Protein AF-A0A0H5QWD8-F1 (afdb_monomer_lite)

InterPro domains:
  IPR002110 Ankyrin repeat [PF00023] (12-24)
  IPR036770 Ankyrin repeat-containing domain superfamily [G3DSA:1.25.40.20] (1-106)
  IPR036770 Ankyrin repeat-containing domain superfamily [SSF48403] (2-106)

Foldseek 3Di:
DPDDDQCDADPQQDGPLLVCLVVVPDPVVSVVVLVVQLVVLVVVVVPPPDPDDDDDDDDDDDDDDPPDDSSVVSSCPSQCRATNVRDGSLNSCVVSVVPVSNVVSD

pLDDT: mean 74.21, std 21.66, range [34.09, 96.56]

Secondary structure (DSSP, 8-state):
-----TT---TTS--HHHHHHHTT--HHHHHHHHHHHHHHHHHHHHTTS-S----------------SSHHHHHHHHHHH---TTS--HHHHHHHTT-HHHHHH--

Structure (mmCIF, N/CA/C/O backbone):
data_AF-A0A0H5QWD8-F1
#
_entry.id   AF-A0A0H5QWD8-F1
#
loop_
_atom_site.group_PDB
_atom_site.id
_atom_site.type_symbol
_atom_site.label_atom_id
_atom_site.label_alt_id
_atom_site.label_comp_id
_atom_site.label_asym_id
_atom_site.label_entity_id
_atom_site.label_seq_id
_atom_site.pdbx_PDB_ins_code
_atom_site.Cartn_x
_atom_site.Cartn_y
_atom_site.Cartn_z
_atom_site.occupancy
_atom_site.B_iso_or_equiv
_atom_site.auth_seq_id
_atom_site.auth_comp_id
_atom_site.auth_asym_id
_atom_site.auth_atom_id
_atom_site.pdbx_PDB_model_num
ATOM 1 N N . ASP A 1 1 ? 19.864 -0.316 5.664 1.00 50.00 1 ASP A N 1
ATOM 2 C CA . ASP A 1 1 ? 18.675 -0.372 4.801 1.00 50.00 1 ASP A CA 1
ATOM 3 C C . ASP A 1 1 ? 18.755 0.702 3.743 1.00 50.00 1 ASP A C 1
ATOM 5 O O . ASP A 1 1 ? 19.133 1.815 4.077 1.00 50.00 1 ASP A O 1
ATOM 9 N N . LEU A 1 2 ? 18.465 0.352 2.489 1.00 60.75 2 LEU A N 1
ATOM 10 C CA . LEU A 1 2 ? 18.488 1.249 1.322 1.00 60.75 2 LEU A CA 1
ATOM 11 C C . LEU A 1 2 ? 17.110 1.885 1.032 1.00 60.75 2 LEU A C 1
ATOM 13 O O . LEU A 1 2 ? 16.908 2.388 -0.063 1.00 60.75 2 LEU A O 1
ATOM 17 N N . GLY A 1 3 ? 16.176 1.854 1.992 1.00 68.12 3 GLY A N 1
ATOM 18 C CA . GLY A 1 3 ? 14.766 2.192 1.750 1.00 68.12 3 GLY A CA 1
ATOM 19 C C . GLY A 1 3 ? 14.056 1.077 0.974 1.00 68.12 3 GLY A C 1
ATOM 20 O O . GLY A 1 3 ? 14.642 0.442 0.099 1.00 68.12 3 GLY A O 1
ATOM 21 N N . ALA A 1 4 ? 12.820 0.755 1.348 1.00 76.69 4 ALA A N 1
ATOM 22 C CA . ALA A 1 4 ? 12.015 -0.217 0.611 1.00 76.69 4 ALA A CA 1
ATOM 23 C C . ALA A 1 4 ? 11.090 0.549 -0.331 1.00 76.69 4 ALA A C 1
ATOM 25 O O . ALA A 1 4 ? 10.312 1.367 0.144 1.00 76.69 4 ALA A O 1
ATOM 26 N N . ASP A 1 5 ? 11.146 0.259 -1.631 1.00 81.94 5 ASP A N 1
ATOM 27 C CA . ASP A 1 5 ? 10.302 0.928 -2.623 1.00 81.94 5 ASP A CA 1
ATOM 28 C C . ASP A 1 5 ? 8.809 0.593 -2.385 1.00 81.94 5 ASP A C 1
ATOM 30 O O . ASP A 1 5 ? 8.402 -0.571 -2.522 1.00 81.94 5 ASP A O 1
ATOM 34 N N . PRO A 1 6 ? 7.971 1.587 -2.027 1.00 81.06 6 PRO A N 1
ATOM 35 C CA . PRO A 1 6 ? 6.562 1.376 -1.706 1.00 81.06 6 PRO A CA 1
ATOM 36 C C . PRO A 1 6 ? 5.676 1.142 -2.943 1.00 81.06 6 PRO A C 1
ATOM 38 O O . PRO A 1 6 ? 4.491 0.827 -2.783 1.00 81.06 6 PRO A O 1
ATOM 41 N N . THR A 1 7 ? 6.212 1.302 -4.160 1.00 85.81 7 THR A N 1
ATOM 42 C CA . THR A 1 7 ? 5.485 1.124 -5.432 1.00 85.81 7 THR A CA 1
ATOM 43 C C . THR A 1 7 ? 5.508 -0.313 -5.949 1.00 85.81 7 THR A C 1
ATOM 45 O O . THR A 1 7 ? 4.675 -0.672 -6.787 1.00 85.81 7 THR A O 1
ATOM 48 N N . ILE A 1 8 ? 6.425 -1.149 -5.446 1.00 87.62 8 ILE A N 1
ATOM 49 C CA . ILE A 1 8 ? 6.544 -2.556 -5.847 1.00 87.62 8 ILE A CA 1
ATOM 50 C C . ILE A 1 8 ? 5.203 -3.255 -5.621 1.00 87.62 8 ILE A C 1
ATOM 52 O O . ILE A 1 8 ? 4.553 -3.052 -4.601 1.00 87.62 8 ILE A O 1
ATOM 56 N N . SER A 1 9 ? 4.784 -4.096 -6.563 1.00 91.56 9 SER A N 1
ATOM 57 C CA . SER A 1 9 ? 3.551 -4.874 -6.448 1.00 91.56 9 SER A CA 1
ATOM 58 C C . SER A 1 9 ? 3.811 -6.376 -6.510 1.00 91.56 9 SER A C 1
ATOM 60 O O . SER A 1 9 ? 4.809 -6.829 -7.074 1.00 91.56 9 SER A O 1
ATOM 62 N N . ASP A 1 10 ? 2.921 -7.146 -5.885 1.00 93.75 10 ASP A N 1
ATOM 63 C CA . ASP A 1 10 ? 2.907 -8.605 -5.977 1.00 93.75 10 ASP A CA 1
ATOM 64 C C . ASP A 1 10 ? 2.321 -9.099 -7.318 1.00 93.75 10 ASP A C 1
ATOM 66 O O . ASP A 1 10 ? 1.990 -8.323 -8.217 1.00 93.75 10 ASP A O 1
ATOM 70 N N . ILE A 1 11 ? 2.165 -10.419 -7.455 1.00 96.56 11 ILE A N 1
ATOM 71 C CA . ILE A 1 11 ? 1.594 -11.054 -8.657 1.00 96.56 11 ILE A CA 1
ATOM 72 C C . ILE A 1 11 ? 0.143 -10.633 -8.954 1.00 96.56 11 ILE A C 1
ATOM 74 O O . ILE A 1 11 ? -0.313 -10.760 -10.091 1.00 96.56 11 ILE A O 1
ATOM 78 N N . ASP A 1 12 ? -0.574 -10.126 -7.951 1.00 94.88 12 ASP A N 1
ATOM 79 C CA . ASP A 1 12 ? -1.951 -9.647 -8.042 1.00 94.88 12 ASP A CA 1
ATOM 80 C C . ASP A 1 12 ? -2.017 -8.121 -8.251 1.00 94.88 12 ASP A C 1
ATOM 82 O O . ASP A 1 12 ? -3.110 -7.546 -8.316 1.00 94.88 12 ASP A O 1
ATOM 86 N N . GLY A 1 13 ? -0.867 -7.453 -8.386 1.00 93.62 13 GLY A N 1
ATOM 87 C CA . GLY A 1 13 ? -0.767 -6.002 -8.506 1.00 93.62 13 GLY A CA 1
ATOM 88 C C . GLY A 1 13 ? -0.980 -5.270 -7.175 1.00 93.62 13 GLY A C 1
ATOM 89 O O . GLY A 1 13 ? -1.161 -4.053 -7.166 1.00 93.62 13 GLY A O 1
ATOM 90 N N . ASN A 1 14 ? -0.999 -5.975 -6.041 1.00 94.56 14 ASN A N 1
ATOM 91 C CA . ASN A 1 14 ? -1.121 -5.346 -4.731 1.00 94.56 14 ASN A CA 1
ATOM 92 C C . ASN A 1 14 ? 0.227 -4.752 -4.323 1.00 94.56 14 ASN A C 1
ATOM 94 O O . ASN A 1 14 ? 1.228 -5.456 -4.212 1.00 94.56 14 ASN A O 1
ATOM 98 N N . THR A 1 15 ? 0.237 -3.453 -4.048 1.00 93.94 15 THR A N 1
ATOM 99 C CA . THR A 1 15 ? 1.370 -2.791 -3.384 1.00 93.94 15 THR A CA 1
ATOM 100 C C . THR A 1 15 ? 1.440 -3.182 -1.900 1.00 93.94 15 THR A C 1
ATOM 102 O O . THR A 1 15 ? 0.439 -3.654 -1.345 1.00 93.94 15 THR A O 1
ATOM 105 N N . PRO A 1 16 ? 2.559 -2.922 -1.195 1.00 93.62 16 PRO A N 1
ATOM 106 C CA . PRO A 1 16 ? 2.645 -3.084 0.253 1.00 93.62 16 PRO A CA 1
ATOM 107 C C . PRO A 1 16 ? 1.478 -2.445 1.011 1.00 93.62 16 PRO A C 1
ATOM 109 O O . PRO A 1 16 ? 0.995 -3.010 1.991 1.00 93.62 16 PRO A O 1
ATOM 112 N N . LEU A 1 17 ? 0.984 -1.293 0.543 1.00 93.44 17 LEU A N 1
ATOM 113 C CA . LEU A 1 17 ? -0.143 -0.602 1.167 1.00 93.44 17 LEU A CA 1
ATOM 114 C C . LEU A 1 17 ? -1.465 -1.368 1.004 1.00 93.44 17 LEU A C 1
ATOM 116 O O . LEU A 1 17 ? -2.239 -1.447 1.958 1.00 93.44 17 LEU A O 1
ATOM 120 N N . HIS A 1 18 ? -1.705 -1.977 -0.162 1.00 95.19 18 HIS A N 1
ATOM 121 C CA . HIS A 1 18 ? -2.866 -2.846 -0.379 1.00 95.19 18 HIS A CA 1
ATOM 122 C C . HIS A 1 18 ? -2.842 -4.038 0.588 1.00 95.19 18 HIS A C 1
ATOM 124 O O . HIS A 1 18 ? -3.814 -4.305 1.298 1.00 95.19 18 HIS A O 1
ATOM 130 N N . LEU A 1 19 ? -1.693 -4.716 0.667 1.00 95.25 19 LEU A N 1
ATOM 131 C CA . LEU A 1 19 ? -1.505 -5.872 1.543 1.00 95.25 19 LEU A CA 1
ATOM 132 C C . LEU A 1 19 ? -1.674 -5.492 3.019 1.00 95.25 19 LEU A C 1
ATOM 134 O O . LEU A 1 19 ? -2.381 -6.177 3.749 1.00 95.25 19 LEU A O 1
ATOM 138 N N . ALA A 1 20 ? -1.117 -4.362 3.459 1.00 94.94 20 ALA A N 1
ATOM 139 C CA . ALA A 1 20 ? -1.253 -3.905 4.841 1.00 94.94 20 ALA A CA 1
ATOM 140 C C . ALA A 1 20 ? -2.719 -3.668 5.256 1.00 94.94 20 ALA A C 1
ATOM 142 O O . ALA A 1 20 ? -3.113 -3.957 6.392 1.00 94.94 20 ALA A O 1
ATOM 143 N N . ILE A 1 21 ? -3.537 -3.156 4.332 1.00 95.19 21 ILE A N 1
ATOM 144 C CA . ILE A 1 21 ? -4.972 -2.940 4.544 1.00 95.19 21 ILE A CA 1
ATOM 145 C C . ILE A 1 21 ? -5.719 -4.277 4.570 1.00 95.19 21 ILE A C 1
ATOM 147 O O . ILE A 1 21 ? -6.502 -4.503 5.499 1.00 95.19 21 ILE A O 1
ATOM 151 N N . GLN A 1 22 ? -5.459 -5.147 3.587 1.00 94.69 22 GLN A N 1
ATOM 152 C CA . GLN A 1 22 ? -6.091 -6.462 3.445 1.00 94.69 22 GLN A CA 1
ATOM 153 C C . GLN A 1 22 ? -5.816 -7.368 4.652 1.00 94.69 22 GLN A C 1
ATOM 155 O O . GLN A 1 22 ? -6.746 -7.951 5.210 1.00 94.69 22 GLN A O 1
ATOM 160 N N . GLU A 1 23 ? -4.559 -7.427 5.093 1.00 95.38 23 GLU A N 1
ATOM 161 C CA . GLU A 1 23 ? -4.103 -8.243 6.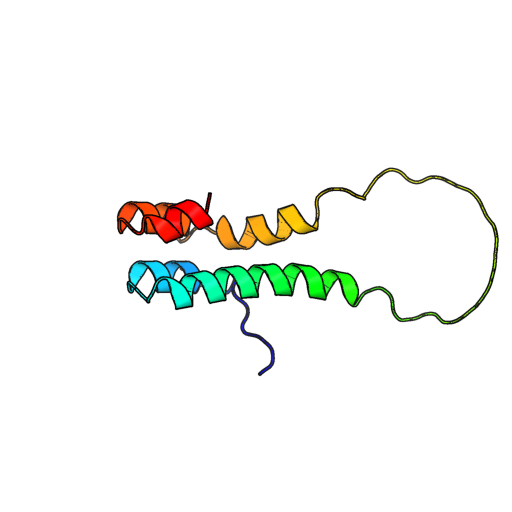225 1.00 95.38 23 GLU A CA 1
ATOM 162 C C . GLU A 1 23 ? -4.439 -7.620 7.590 1.00 95.38 23 GLU A C 1
ATOM 164 O O . GLU A 1 23 ? -4.042 -8.130 8.635 1.00 95.38 23 GLU A O 1
ATOM 169 N N . GLN A 1 24 ? -5.186 -6.510 7.603 1.00 94.44 24 GLN A N 1
ATOM 170 C CA . GLN A 1 24 ? -5.656 -5.841 8.819 1.00 94.44 24 GLN A CA 1
ATOM 171 C C . GLN A 1 24 ? -4.526 -5.466 9.791 1.00 94.44 24 GLN A C 1
ATOM 173 O O . GLN A 1 24 ? -4.697 -5.507 11.012 1.00 94.44 24 GLN A O 1
ATOM 178 N N . LEU A 1 25 ? -3.373 -5.042 9.258 1.00 96.19 25 LEU A N 1
ATOM 179 C CA . LEU A 1 25 ? -2.288 -4.517 10.087 1.00 96.19 25 LEU A CA 1
ATOM 180 C C . LEU A 1 25 ? -2.763 -3.299 10.882 1.00 96.19 25 LEU A C 1
ATOM 182 O O . LEU A 1 25 ? -3.670 -2.591 10.449 1.00 96.19 25 LEU A O 1
ATOM 186 N N . SER A 1 26 ? -2.140 -3.025 12.031 1.00 96.38 26 SER A N 1
ATOM 187 C CA . SER A 1 26 ? -2.555 -1.910 12.895 1.00 96.38 26 SER A CA 1
ATOM 188 C C . SER A 1 26 ? -2.573 -0.574 12.147 1.00 96.38 26 SER A C 1
ATOM 190 O O . SER A 1 26 ? -1.684 -0.313 11.334 1.00 96.38 26 SER A O 1
ATOM 192 N N . ASP A 1 27 ? -3.533 0.297 12.470 1.00 93.38 27 ASP A N 1
ATOM 193 C CA . ASP A 1 27 ? -3.643 1.617 11.838 1.00 93.38 27 ASP A CA 1
ATOM 194 C C . ASP A 1 27 ? -2.331 2.402 11.931 1.00 93.38 27 ASP A C 1
ATOM 196 O O . ASP A 1 27 ? -1.919 3.024 10.961 1.00 93.38 27 ASP A O 1
ATOM 200 N N . LYS A 1 28 ? -1.618 2.294 13.060 1.00 94.62 28 LYS A N 1
ATOM 201 C CA . LYS A 1 28 ? -0.313 2.934 13.251 1.00 94.62 28 LYS A CA 1
ATOM 202 C C . LYS A 1 28 ? 0.697 2.538 12.168 1.00 94.62 28 LYS A C 1
ATOM 204 O O . LYS A 1 28 ? 1.308 3.419 11.580 1.00 94.62 28 LYS A O 1
ATOM 209 N N . ILE A 1 29 ? 0.840 1.241 11.887 1.00 93.00 29 ILE A N 1
ATOM 210 C CA . ILE A 1 29 ? 1.778 0.742 10.866 1.00 93.00 29 ILE A CA 1
ATOM 211 C C . ILE A 1 29 ? 1.413 1.306 9.492 1.00 93.00 29 ILE A C 1
ATOM 213 O O . ILE A 1 29 ? 2.278 1.810 8.785 1.00 93.00 29 ILE A O 1
ATOM 217 N N . ILE A 1 30 ? 0.128 1.272 9.136 1.00 92.50 30 ILE A N 1
ATOM 218 C CA . ILE A 1 30 ? -0.337 1.767 7.835 1.00 92.50 30 ILE A CA 1
ATOM 219 C C . ILE A 1 30 ? -0.096 3.274 7.706 1.00 92.50 30 ILE A C 1
ATOM 221 O O . ILE A 1 30 ? 0.365 3.747 6.672 1.00 92.50 30 ILE A O 1
ATOM 225 N N . ILE A 1 31 ? -0.358 4.033 8.769 1.00 90.62 31 ILE A N 1
ATOM 226 C CA . ILE A 1 31 ? -0.117 5.477 8.807 1.00 90.62 31 ILE A CA 1
ATOM 227 C C . ILE A 1 31 ? 1.374 5.788 8.667 1.00 90.62 31 ILE A C 1
ATOM 229 O O . ILE A 1 31 ? 1.733 6.707 7.931 1.00 90.62 31 ILE A O 1
ATOM 233 N N . ASP A 1 32 ? 2.236 5.039 9.352 1.00 89.94 32 ASP A N 1
ATOM 234 C CA . ASP A 1 32 ? 3.684 5.223 9.275 1.00 89.94 32 ASP A CA 1
ATOM 235 C C . ASP A 1 32 ? 4.204 4.902 7.861 1.00 89.94 32 ASP A C 1
ATOM 237 O O . ASP A 1 32 ? 5.011 5.663 7.332 1.00 89.94 32 ASP A O 1
ATOM 241 N N . MET A 1 33 ? 3.663 3.873 7.193 1.00 89.06 33 MET A N 1
ATOM 242 C CA . MET A 1 33 ? 3.963 3.573 5.783 1.00 89.06 33 MET A CA 1
ATOM 243 C C . MET A 1 33 ? 3.548 4.710 4.839 1.00 89.06 33 MET A C 1
ATOM 245 O O . MET A 1 33 ? 4.337 5.123 3.994 1.00 89.06 33 MET A O 1
ATOM 249 N N . ILE A 1 34 ? 2.332 5.250 4.994 1.00 86.69 34 ILE A N 1
ATOM 250 C CA . ILE A 1 34 ? 1.841 6.374 4.173 1.00 86.69 34 ILE A CA 1
ATOM 251 C C . ILE A 1 34 ? 2.727 7.612 4.371 1.00 86.69 34 ILE A C 1
ATOM 253 O O . ILE A 1 34 ? 3.039 8.320 3.414 1.00 86.69 34 ILE A O 1
ATOM 257 N N . LYS A 1 35 ? 3.154 7.880 5.611 1.00 84.88 35 LYS A N 1
ATOM 258 C CA . LYS A 1 35 ? 4.056 8.997 5.917 1.00 84.88 35 LYS A CA 1
ATOM 259 C C . LYS A 1 35 ? 5.440 8.800 5.310 1.00 84.88 35 LYS A C 1
ATOM 261 O O . LYS A 1 35 ? 5.955 9.754 4.740 1.00 84.88 35 LYS A O 1
ATOM 266 N N . ALA A 1 36 ? 6.004 7.598 5.413 1.00 82.25 36 ALA A N 1
ATOM 267 C CA . ALA A 1 36 ? 7.312 7.277 4.848 1.00 82.25 36 ALA A CA 1
ATOM 268 C C . ALA A 1 36 ? 7.321 7.441 3.319 1.00 82.25 36 ALA A C 1
ATOM 270 O O . ALA A 1 36 ? 8.167 8.150 2.780 1.00 82.25 36 ALA A O 1
ATOM 271 N N . ALA A 1 37 ? 6.301 6.910 2.639 1.00 79.06 37 ALA A N 1
ATOM 272 C CA . ALA A 1 37 ? 6.132 7.076 1.195 1.00 79.06 37 ALA A CA 1
ATOM 273 C C . ALA A 1 37 ? 5.986 8.555 0.784 1.00 79.06 37 ALA A C 1
ATOM 275 O O . ALA A 1 37 ? 6.447 8.972 -0.275 1.00 79.06 37 ALA A O 1
ATOM 276 N N . LYS A 1 38 ? 5.364 9.378 1.639 1.00 73.75 38 LYS A N 1
ATOM 277 C CA . LYS A 1 38 ? 5.245 10.823 1.411 1.00 73.75 38 LYS A CA 1
ATOM 278 C C . LYS A 1 38 ? 6.570 11.568 1.586 1.00 73.75 38 LYS A C 1
ATOM 280 O O . LYS A 1 38 ? 6.774 12.569 0.908 1.00 73.75 38 LYS A O 1
ATOM 285 N N . THR A 1 39 ? 7.433 11.135 2.504 1.00 66.62 39 THR A N 1
ATOM 286 C CA . THR A 1 39 ? 8.729 11.783 2.758 1.00 66.62 39 THR A CA 1
ATOM 287 C C . THR A 1 39 ? 9.771 11.450 1.694 1.00 66.62 39 THR A C 1
ATOM 289 O O . THR A 1 39 ? 10.501 12.350 1.294 1.00 66.62 39 THR A O 1
ATOM 292 N N . GLU A 1 40 ? 9.791 10.221 1.168 1.00 60.94 40 GLU A N 1
ATOM 293 C CA . GLU A 1 40 ? 10.726 9.827 0.095 1.00 60.94 40 GLU A CA 1
ATOM 294 C C . GLU A 1 40 ? 10.512 10.662 -1.181 1.00 60.94 40 GLU A C 1
ATOM 296 O O . GLU A 1 40 ? 11.471 11.146 -1.775 1.00 60.94 40 GLU A O 1
ATOM 301 N N . ALA A 1 41 ? 9.257 10.987 -1.513 1.00 56.38 41 ALA A N 1
ATOM 302 C CA . ALA A 1 41 ? 8.929 11.883 -2.627 1.00 56.38 41 ALA A CA 1
ATOM 303 C C . ALA A 1 41 ? 9.457 13.330 -2.466 1.00 56.38 41 ALA A C 1
ATOM 305 O O . ALA A 1 41 ? 9.489 14.086 -3.438 1.00 56.38 41 ALA A O 1
ATOM 306 N N . VAL A 1 42 ? 9.832 13.748 -1.250 1.00 54.62 42 VAL A N 1
ATOM 307 C CA . VAL A 1 42 ? 10.393 15.083 -0.971 1.00 54.62 42 VAL A CA 1
ATOM 308 C C . VAL A 1 42 ? 11.923 15.063 -1.036 1.00 54.62 42 VAL A C 1
ATOM 310 O O . VAL A 1 42 ? 12.519 16.026 -1.524 1.00 54.62 42 VAL A O 1
ATOM 313 N N . ASP A 1 43 ? 12.558 13.975 -0.596 1.00 51.38 43 ASP A N 1
ATOM 314 C CA . ASP A 1 43 ? 14.021 13.857 -0.556 1.00 51.38 43 ASP A CA 1
ATOM 315 C C . ASP A 1 43 ? 14.640 13.645 -1.952 1.00 51.38 43 ASP A C 1
ATOM 317 O O . ASP A 1 43 ? 15.688 14.232 -2.245 1.00 51.38 43 ASP A O 1
ATOM 321 N N . ASP A 1 44 ? 13.957 12.932 -2.858 1.00 49.31 44 ASP A N 1
ATOM 322 C CA . ASP A 1 44 ? 14.411 12.733 -4.249 1.00 49.31 44 ASP A CA 1
ATOM 323 C C . ASP A 1 44 ? 14.491 14.043 -5.061 1.00 49.31 44 ASP A C 1
ATOM 325 O O . ASP A 1 44 ? 15.281 14.164 -6.001 1.00 49.31 44 ASP A O 1
ATOM 329 N N . LEU A 1 45 ? 13.723 15.072 -4.682 1.00 50.34 45 LEU A N 1
ATOM 330 C CA . LEU A 1 45 ? 13.768 16.391 -5.326 1.00 50.34 45 LEU A CA 1
ATOM 331 C C . LEU A 1 45 ? 14.874 17.298 -4.761 1.00 50.34 45 LEU A C 1
ATOM 333 O O . LEU A 1 45 ? 15.285 18.241 -5.435 1.00 50.34 45 LEU A O 1
ATOM 337 N N . CYS A 1 46 ? 15.388 17.016 -3.559 1.00 46.00 46 CYS A N 1
ATOM 338 C CA . CYS A 1 46 ? 16.422 17.830 -2.911 1.00 46.00 46 CYS A CA 1
ATOM 339 C C . CYS A 1 46 ? 17.851 17.434 -3.338 1.00 46.00 46 CYS A C 1
ATOM 341 O O . CYS A 1 46 ? 18.777 18.238 -3.244 1.00 46.00 46 CYS A O 1
ATOM 343 N N . HIS A 1 47 ? 18.058 16.217 -3.859 1.00 44.81 47 HIS A N 1
ATOM 344 C CA . HIS A 1 47 ? 19.401 15.734 -4.215 1.00 44.81 47 HIS A CA 1
ATOM 345 C C . HIS A 1 47 ? 19.896 16.140 -5.618 1.00 44.81 47 HIS A C 1
ATOM 347 O O . HIS A 1 47 ? 21.038 15.844 -5.970 1.00 44.81 47 HIS A O 1
ATOM 353 N N . ASN A 1 48 ? 19.086 16.848 -6.415 1.00 45.56 48 ASN A N 1
ATOM 354 C CA . ASN A 1 4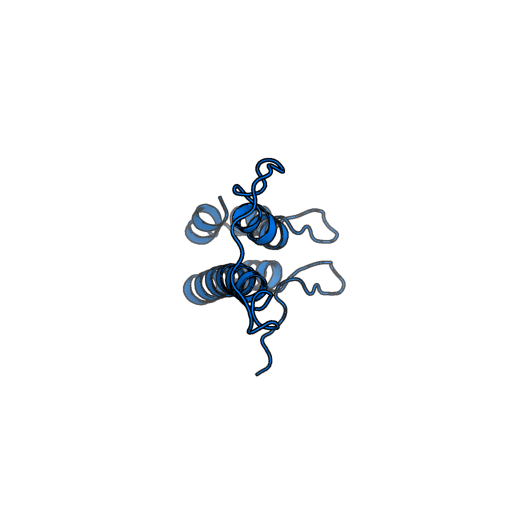8 ? 19.475 17.292 -7.761 1.00 45.56 48 ASN A CA 1
ATOM 355 C C . ASN A 1 48 ? 20.156 18.679 -7.819 1.00 45.56 48 ASN A C 1
ATOM 357 O O . ASN A 1 48 ? 20.571 19.095 -8.899 1.00 45.56 48 ASN A O 1
ATOM 361 N N . GLU A 1 49 ? 20.359 19.376 -6.694 1.00 44.44 49 GLU A N 1
ATOM 362 C CA . GLU A 1 49 ? 21.075 20.668 -6.649 1.00 44.44 49 GLU A CA 1
ATOM 363 C C . GLU A 1 49 ? 22.426 20.608 -5.909 1.00 44.44 49 GLU A C 1
ATOM 365 O O . GLU A 1 49 ? 22.738 21.455 -5.072 1.00 44.44 49 GLU A O 1
ATOM 370 N N . MET A 1 50 ? 23.296 19.638 -6.211 1.00 43.94 50 MET A N 1
ATOM 371 C CA . MET A 1 50 ? 24.688 19.751 -5.751 1.00 43.94 50 MET A CA 1
ATOM 372 C C . MET A 1 50 ? 25.715 19.141 -6.703 1.00 43.94 50 MET A C 1
ATOM 374 O O . MET A 1 50 ? 26.409 18.190 -6.365 1.00 43.94 50 MET A O 1
ATOM 378 N N . ASN A 1 51 ? 25.886 19.748 -7.882 1.00 42.25 51 ASN A N 1
ATOM 379 C CA . ASN A 1 51 ? 27.193 19.734 -8.546 1.00 42.25 51 ASN A CA 1
ATOM 380 C C . ASN A 1 51 ? 27.414 20.949 -9.464 1.00 42.25 51 ASN A C 1
ATOM 382 O O . ASN A 1 51 ? 27.423 20.811 -10.684 1.00 42.25 51 ASN A O 1
ATOM 386 N N . ASN A 1 52 ? 27.619 22.139 -8.889 1.00 40.22 52 ASN A N 1
ATOM 387 C CA . ASN A 1 52 ? 28.546 23.117 -9.476 1.00 40.22 52 ASN A CA 1
ATOM 388 C C . ASN A 1 52 ? 28.859 24.271 -8.506 1.00 40.22 52 ASN A C 1
ATOM 390 O O . ASN A 1 52 ? 28.011 25.135 -8.284 1.00 40.22 52 ASN A O 1
ATOM 394 N N . PRO A 1 53 ? 30.080 24.343 -7.948 1.00 51.72 53 PRO A N 1
ATOM 395 C CA . PRO A 1 53 ? 30.524 25.485 -7.173 1.00 51.72 53 PRO A CA 1
ATOM 396 C C . PRO A 1 53 ? 31.315 26.436 -8.079 1.00 51.72 53 PRO A C 1
ATOM 398 O O . PRO A 1 53 ? 32.525 2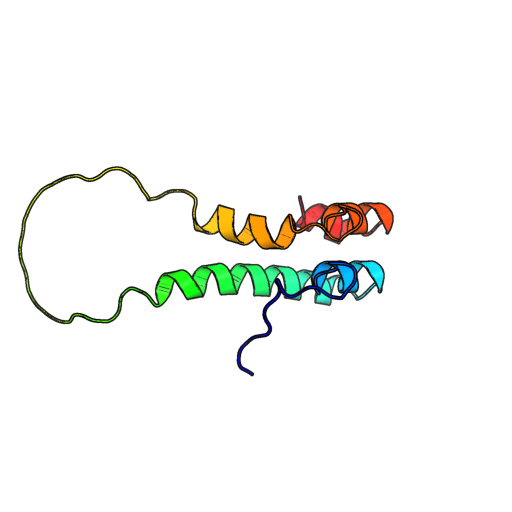6.291 -8.194 1.00 51.72 53 PRO A O 1
ATOM 401 N N . SER A 1 54 ? 30.671 27.423 -8.706 1.00 45.81 54 SER A N 1
ATOM 402 C CA . SER A 1 54 ? 31.347 28.683 -9.072 1.00 45.81 54 SER A CA 1
ATOM 403 C C . SER A 1 54 ? 30.420 29.682 -9.757 1.00 45.81 54 SER A C 1
ATOM 405 O O . SER A 1 54 ? 29.838 29.376 -10.792 1.00 45.81 54 SER A O 1
ATOM 407 N N . GLY A 1 55 ? 30.472 30.927 -9.281 1.00 35.00 55 GLY A N 1
ATOM 408 C CA . GLY A 1 55 ? 30.549 32.078 -10.180 1.00 35.00 55 GLY A CA 1
ATOM 409 C C . GLY A 1 55 ? 29.270 32.887 -10.340 1.00 35.00 55 GLY A C 1
ATOM 410 O O . GLY A 1 55 ? 28.307 32.454 -10.958 1.00 35.00 55 GLY A O 1
ATOM 411 N N . CYS A 1 56 ? 29.325 34.124 -9.844 1.00 41.31 56 CYS A N 1
ATOM 412 C CA . CYS A 1 56 ? 28.449 35.228 -10.215 1.00 41.31 56 CYS A CA 1
ATOM 413 C C . CYS A 1 56 ? 28.102 35.235 -11.712 1.00 41.31 56 CYS A C 1
ATOM 415 O O . CYS A 1 56 ? 29.010 35.156 -12.538 1.00 41.31 56 CYS A O 1
ATOM 417 N N . SER A 1 57 ? 26.846 35.529 -12.054 1.00 36.81 57 SER A N 1
ATOM 418 C CA . SER A 1 57 ? 26.517 36.611 -12.993 1.00 36.81 57 SER A CA 1
ATOM 419 C C . SER A 1 57 ? 25.020 36.900 -13.017 1.00 36.81 57 SER A C 1
ATOM 421 O O . SER A 1 57 ? 24.182 36.018 -13.162 1.00 36.81 57 SER A O 1
ATOM 423 N N . SER A 1 58 ? 24.729 38.189 -12.885 1.00 51.91 58 SER A N 1
ATOM 424 C CA . SER A 1 58 ? 23.463 38.832 -13.216 1.00 51.91 58 SER A CA 1
ATOM 425 C C . SER A 1 58 ? 23.088 38.543 -14.676 1.00 51.91 58 SER A C 1
ATOM 427 O O . SER A 1 58 ? 23.946 38.658 -15.551 1.00 51.91 58 SER A O 1
ATOM 429 N N . GLY A 1 59 ? 21.830 38.193 -14.952 1.00 34.09 59 GLY A N 1
ATOM 430 C CA . GLY A 1 59 ? 21.370 37.934 -16.317 1.00 34.09 59 GLY A CA 1
ATOM 431 C C . GLY A 1 59 ? 19.928 37.439 -16.390 1.00 34.09 59 GLY A C 1
ATOM 432 O O . GLY A 1 59 ? 19.641 36.272 -16.173 1.00 34.09 59 GLY A O 1
ATOM 433 N N . THR A 1 60 ? 19.030 38.363 -16.699 1.00 44.78 60 THR A N 1
ATOM 434 C CA . THR A 1 60 ? 17.633 38.194 -17.117 1.00 44.78 60 THR A CA 1
ATOM 435 C C . THR A 1 60 ? 17.417 36.988 -18.047 1.00 44.78 60 THR A C 1
ATOM 437 O O . THR A 1 60 ? 18.167 36.849 -19.006 1.00 44.78 60 THR A O 1
ATOM 440 N N . MET A 1 61 ? 16.342 36.205 -17.862 1.00 40.03 61 MET A N 1
ATOM 441 C CA . MET A 1 61 ? 15.203 36.097 -18.803 1.00 40.03 61 MET A CA 1
ATOM 442 C C . MET A 1 61 ? 14.321 34.868 -18.506 1.00 40.03 61 MET A C 1
ATOM 444 O O . MET A 1 61 ? 14.790 33.759 -18.287 1.00 40.03 61 MET A O 1
ATOM 448 N N . ALA A 1 62 ? 13.016 35.129 -18.485 1.00 48.38 62 ALA A N 1
ATOM 449 C CA . ALA A 1 62 ? 11.906 34.244 -18.170 1.00 48.38 62 ALA A CA 1
ATOM 450 C C . ALA A 1 62 ? 11.872 32.901 -18.921 1.00 48.38 62 ALA A C 1
ATOM 452 O O . ALA A 1 62 ? 11.851 32.885 -20.147 1.00 48.38 62 ALA A O 1
ATOM 453 N N . HIS A 1 63 ? 11.634 31.820 -18.171 1.00 41.81 63 HIS A N 1
ATOM 454 C CA . HIS A 1 63 ? 10.792 30.706 -18.609 1.00 41.81 63 HIS A CA 1
ATOM 455 C C . HIS A 1 63 ? 9.877 30.263 -17.458 1.00 41.81 63 HIS A C 1
ATOM 457 O O . HIS A 1 63 ? 10.265 29.536 -16.555 1.00 41.81 63 HIS A O 1
ATOM 463 N N . ASN A 1 64 ? 8.659 30.803 -17.493 1.00 42.91 64 ASN A N 1
ATOM 464 C CA . ASN A 1 64 ? 7.388 30.206 -17.089 1.00 42.91 64 ASN A CA 1
ATOM 465 C C . ASN A 1 64 ? 7.421 29.019 -16.102 1.00 42.91 64 ASN A C 1
ATOM 467 O O . ASN A 1 64 ? 7.442 27.863 -16.506 1.00 42.91 64 ASN A O 1
ATOM 471 N N . GLY A 1 65 ? 7.218 29.331 -14.821 1.00 43.25 65 GLY A N 1
ATOM 472 C CA . GLY A 1 65 ? 6.045 28.829 -14.095 1.00 43.25 65 GLY A CA 1
ATOM 473 C C . GLY A 1 65 ? 5.955 27.332 -13.799 1.00 43.25 65 GLY A C 1
ATOM 474 O O . GLY A 1 65 ? 4.846 26.804 -13.821 1.00 43.25 65 GLY A O 1
ATOM 475 N N . LEU A 1 66 ? 7.059 26.662 -13.475 1.00 47.72 66 LEU A N 1
ATOM 476 C CA . LEU A 1 66 ? 7.034 25.276 -12.994 1.00 47.72 66 LEU A CA 1
ATOM 477 C C . LEU A 1 66 ? 7.243 25.220 -11.474 1.00 47.72 66 LEU A C 1
ATOM 479 O O . LEU A 1 66 ? 8.156 24.573 -10.990 1.00 47.72 66 LEU A O 1
ATOM 483 N N . ASP A 1 67 ? 6.420 25.955 -10.722 1.00 48.44 67 ASP A N 1
ATOM 484 C CA . ASP A 1 67 ? 6.579 26.081 -9.261 1.00 48.44 67 ASP A CA 1
ATOM 485 C C . ASP A 1 67 ? 5.305 25.720 -8.484 1.00 48.44 67 ASP A C 1
ATOM 487 O O . ASP A 1 67 ? 4.986 26.243 -7.416 1.00 48.44 67 ASP A O 1
ATOM 491 N N . ARG A 1 68 ? 4.492 24.823 -9.048 1.00 45.62 68 ARG A N 1
ATOM 492 C CA . ARG A 1 68 ? 3.305 24.328 -8.354 1.00 45.62 68 ARG A CA 1
ATOM 493 C C . ARG A 1 68 ? 2.962 22.926 -8.837 1.00 45.62 68 ARG A C 1
ATOM 495 O O . ARG A 1 68 ? 2.484 22.777 -9.951 1.00 45.62 68 ARG A O 1
ATOM 502 N N . SER A 1 69 ? 3.137 21.941 -7.953 1.00 45.38 69 SER A N 1
ATOM 503 C CA . SER A 1 69 ? 2.436 20.641 -7.940 1.00 45.38 69 SER A CA 1
ATOM 504 C C . SER A 1 69 ? 3.227 19.350 -8.204 1.00 45.38 69 SER A C 1
ATOM 506 O O . SER A 1 69 ? 2.604 18.298 -8.153 1.00 45.38 69 SER A O 1
ATOM 508 N N . VAL A 1 70 ? 4.555 19.337 -8.353 1.00 46.22 70 VAL A N 1
ATOM 509 C CA . VAL A 1 70 ? 5.262 18.037 -8.507 1.00 46.22 70 VAL A CA 1
ATOM 510 C C . VAL A 1 70 ? 5.184 17.190 -7.219 1.00 46.22 70 VAL A C 1
ATOM 512 O O . VAL A 1 70 ? 4.935 15.989 -7.264 1.00 46.22 70 VAL A O 1
ATOM 515 N N . ILE A 1 71 ? 5.260 17.835 -6.046 1.00 45.31 71 ILE A N 1
ATOM 516 C CA . ILE A 1 71 ? 5.173 17.169 -4.729 1.00 45.31 71 ILE A CA 1
ATOM 517 C C . ILE A 1 71 ? 3.773 16.571 -4.472 1.00 45.31 71 ILE A C 1
ATOM 519 O O . ILE A 1 71 ? 3.643 15.539 -3.818 1.00 45.31 71 ILE A O 1
ATOM 523 N N . GLY A 1 72 ? 2.711 17.197 -4.995 1.00 48.09 72 GLY A N 1
ATOM 524 C CA . GLY A 1 72 ? 1.346 16.664 -4.888 1.00 48.09 72 GLY A CA 1
ATOM 525 C C . GLY A 1 72 ? 1.086 15.489 -5.837 1.00 48.09 72 GLY A C 1
ATOM 526 O O . GLY A 1 72 ? 0.334 14.574 -5.495 1.00 48.09 72 GLY A O 1
ATOM 527 N N . GLU A 1 73 ? 1.740 15.488 -7.000 1.00 49.00 73 GLU A N 1
ATOM 528 C CA . GLU A 1 73 ? 1.595 14.464 -8.040 1.00 49.00 73 GLU A CA 1
ATOM 529 C C . GLU A 1 73 ? 2.253 13.137 -7.646 1.00 49.00 73 GLU A C 1
ATOM 531 O O . GLU A 1 73 ? 1.587 12.106 -7.674 1.00 49.00 73 GLU A O 1
ATOM 536 N N . ALA A 1 74 ? 3.500 13.156 -7.162 1.00 47.72 74 ALA A N 1
ATOM 537 C CA . ALA A 1 74 ? 4.210 11.931 -6.772 1.00 47.72 74 ALA A CA 1
ATOM 538 C C . ALA A 1 74 ? 3.526 11.203 -5.598 1.00 47.72 74 ALA A C 1
ATOM 540 O O . ALA A 1 74 ? 3.364 9.983 -5.605 1.00 47.72 74 ALA A O 1
ATOM 541 N N . THR A 1 75 ? 3.018 11.954 -4.610 1.00 56.75 75 THR A N 1
ATOM 542 C CA . THR A 1 75 ? 2.221 11.367 -3.515 1.00 56.75 75 THR A CA 1
ATOM 543 C C . THR A 1 75 ? 0.875 10.822 -3.989 1.00 56.75 75 THR A C 1
ATOM 545 O O . THR A 1 75 ? 0.343 9.890 -3.387 1.00 56.75 75 THR A O 1
ATOM 548 N N . SER A 1 76 ? 0.333 11.373 -5.082 1.00 64.19 76 SER A N 1
ATOM 549 C CA . SER A 1 76 ? -0.887 10.857 -5.697 1.00 64.19 76 SER A CA 1
ATOM 550 C C . SER A 1 76 ? -0.636 9.546 -6.430 1.00 64.19 76 SER A C 1
ATOM 552 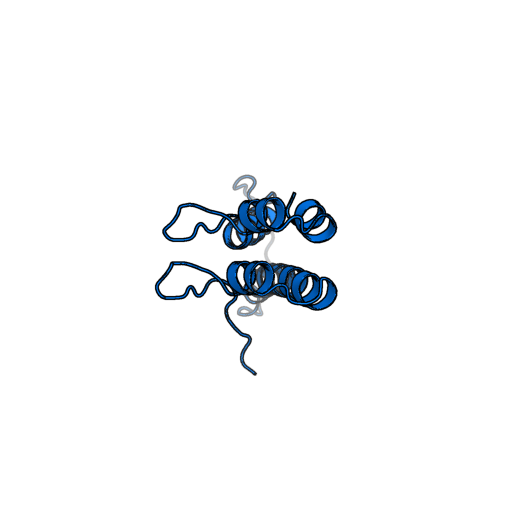O O . SER A 1 76 ? -1.545 8.726 -6.466 1.00 64.19 76 SER A O 1
ATOM 554 N N . GLU A 1 77 ? 0.550 9.299 -6.987 1.00 71.75 77 GLU A N 1
ATOM 555 C CA . GLU A 1 77 ? 0.792 8.063 -7.739 1.00 71.75 77 GLU A CA 1
ATOM 556 C C . GLU A 1 77 ? 0.691 6.821 -6.851 1.00 71.75 77 GLU A C 1
ATOM 558 O O . GLU A 1 77 ? -0.142 5.963 -7.132 1.00 71.75 77 GLU A O 1
ATOM 563 N N . ILE A 1 78 ? 1.428 6.751 -5.734 1.00 78.06 78 ILE A N 1
ATOM 564 C CA . ILE A 1 78 ? 1.449 5.561 -4.855 1.00 78.06 78 ILE A CA 1
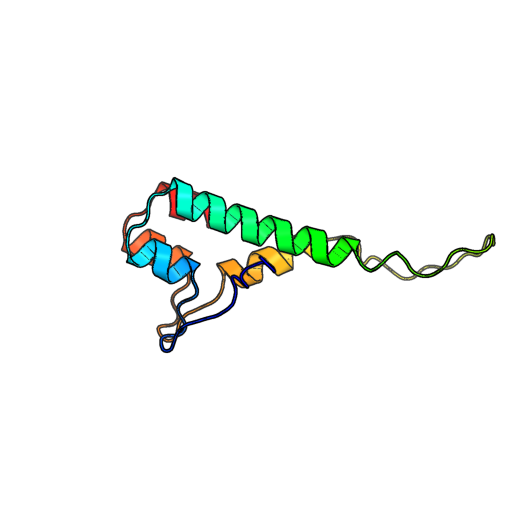ATOM 565 C C . ILE A 1 78 ? 0.057 5.241 -4.290 1.00 78.06 78 ILE A C 1
ATOM 567 O O . ILE A 1 78 ? -0.347 4.077 -4.236 1.00 78.06 78 ILE A O 1
ATOM 571 N N . LEU A 1 79 ? -0.692 6.268 -3.877 1.00 83.75 79 LEU A N 1
ATOM 572 C CA . LEU A 1 79 ? -2.020 6.098 -3.278 1.00 83.75 79 LEU A CA 1
ATOM 573 C C . LEU A 1 79 ? -3.095 5.729 -4.314 1.00 83.75 79 LEU A C 1
ATOM 575 O O . LEU A 1 79 ? -4.080 5.069 -3.968 1.00 83.75 79 LEU A O 1
ATOM 579 N N . ASN A 1 80 ? -2.896 6.119 -5.577 1.00 87.31 80 ASN A N 1
ATOM 580 C CA . ASN A 1 80 ? -3.809 5.823 -6.682 1.00 87.31 80 ASN A CA 1
ATOM 581 C C . ASN A 1 80 ? -3.418 4.582 -7.496 1.00 87.31 80 ASN A C 1
ATOM 583 O O . ASN A 1 80 ? -4.132 4.247 -8.447 1.00 87.31 80 ASN A O 1
ATOM 587 N N . LEU A 1 81 ? -2.340 3.873 -7.135 1.00 90.06 81 LEU A N 1
ATOM 588 C CA . LEU A 1 81 ? -2.002 2.594 -7.756 1.00 90.06 81 LEU A CA 1
ATOM 589 C C . LEU A 1 81 ? -3.177 1.622 -7.633 1.00 90.06 81 LEU A C 1
ATOM 591 O O . LEU A 1 81 ? -3.817 1.509 -6.586 1.00 90.06 81 LEU A O 1
ATOM 595 N N . ARG A 1 82 ? -3.461 0.924 -8.733 1.00 93.31 82 ARG A N 1
ATOM 596 C CA . ARG A 1 82 ? -4.548 -0.049 -8.829 1.00 93.31 82 ARG A CA 1
ATOM 597 C C . ARG A 1 82 ? -3.968 -1.443 -8.965 1.00 93.31 82 ARG A C 1
ATOM 599 O O . ARG A 1 82 ? -3.108 -1.659 -9.813 1.00 93.31 82 ARG A O 1
ATOM 606 N N . ASN A 1 83 ? -4.497 -2.384 -8.194 1.00 92.25 83 ASN A N 1
ATOM 607 C CA . ASN A 1 83 ? -4.174 -3.794 -8.378 1.00 92.25 83 ASN A CA 1
ATOM 608 C C . ASN A 1 83 ? -4.821 -4.375 -9.648 1.00 92.25 83 ASN A C 1
ATOM 610 O O . ASN A 1 83 ? -5.567 -3.693 -10.358 1.00 92.25 83 ASN A O 1
ATOM 614 N N . ASN A 1 84 ? -4.606 -5.665 -9.915 1.00 95.69 84 ASN A N 1
ATOM 615 C CA . ASN A 1 84 ? -5.138 -6.339 -11.108 1.00 95.69 84 ASN A CA 1
ATOM 616 C C . ASN A 1 84 ? -6.677 -6.411 -11.135 1.00 95.69 84 ASN A C 1
ATOM 618 O O . ASN A 1 84 ? -7.274 -6.606 -12.193 1.00 95.69 84 ASN A O 1
ATOM 622 N N . LYS A 1 85 ? -7.342 -6.218 -9.987 1.00 92.81 85 LYS A N 1
ATOM 623 C CA . LYS A 1 85 ? -8.809 -6.081 -9.884 1.00 92.81 85 LYS A CA 1
ATOM 624 C C . LYS 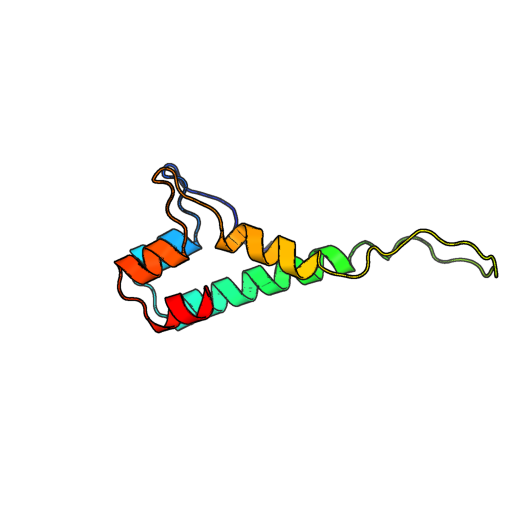A 1 85 ? -9.278 -4.642 -10.105 1.00 92.81 85 LYS A C 1
ATOM 626 O O . LYS A 1 85 ? -10.474 -4.366 -10.101 1.00 92.81 85 LYS A O 1
ATOM 631 N N . GLY A 1 86 ? -8.347 -3.712 -10.289 1.00 92.94 86 GLY A N 1
ATOM 632 C CA . GLY A 1 86 ? -8.630 -2.304 -10.472 1.00 92.94 86 GLY A CA 1
ATOM 633 C C . GLY A 1 86 ? -8.937 -1.551 -9.179 1.00 92.94 86 GLY A C 1
ATOM 634 O O . GLY A 1 86 ? -9.488 -0.450 -9.261 1.00 92.94 86 GLY A O 1
ATOM 635 N N . HIS A 1 87 ? -8.632 -2.127 -8.014 1.00 93.88 87 HIS A N 1
ATOM 636 C CA . HIS A 1 87 ? -8.857 -1.504 -6.713 1.00 93.88 87 HIS A CA 1
ATOM 637 C C . HIS A 1 87 ? -7.644 -0.686 -6.289 1.00 93.88 87 HIS A C 1
ATOM 639 O O . HIS A 1 87 ? -6.525 -1.161 -6.433 1.00 93.88 87 HIS A O 1
ATOM 645 N N . THR A 1 88 ? -7.888 0.503 -5.739 1.00 94.69 88 THR A N 1
ATOM 646 C CA . THR A 1 88 ? -6.877 1.289 -5.021 1.00 94.69 88 THR A CA 1
ATOM 647 C C . THR A 1 88 ? -6.827 0.896 -3.546 1.00 94.69 88 THR A C 1
ATOM 649 O O . THR A 1 88 ? -7.760 0.269 -3.022 1.00 94.69 88 THR A O 1
ATOM 652 N N . ALA A 1 89 ? -5.788 1.353 -2.843 1.00 92.50 89 ALA A N 1
ATOM 653 C CA . ALA A 1 89 ? -5.686 1.230 -1.390 1.00 92.50 89 ALA A CA 1
ATOM 654 C C . ALA A 1 89 ? -6.909 1.840 -0.675 1.00 92.50 89 ALA A C 1
ATOM 656 O O . ALA A 1 89 ? -7.445 1.240 0.258 1.00 92.50 89 ALA A O 1
ATOM 657 N N . LEU A 1 90 ? -7.423 2.981 -1.158 1.00 94.38 90 LEU A N 1
ATOM 658 C CA . LEU A 1 90 ? -8.637 3.605 -0.616 1.00 94.38 90 LEU A CA 1
ATOM 659 C C . LEU A 1 90 ? -9.859 2.686 -0.751 1.00 94.38 90 LEU A C 1
ATOM 661 O O . LEU A 1 90 ? -10.612 2.512 0.208 1.00 94.38 90 LEU A O 1
ATOM 665 N N . LEU A 1 91 ? -10.052 2.059 -1.917 1.00 94.81 91 LEU A N 1
ATOM 666 C CA . LEU A 1 91 ? -11.194 1.168 -2.128 1.00 94.81 91 LEU A CA 1
ATOM 667 C C . LEU A 1 91 ? -11.131 -0.061 -1.209 1.00 94.81 91 LEU A C 1
ATOM 669 O O . LEU A 1 91 ? -12.156 -0.469 -0.659 1.00 94.81 91 LEU A O 1
ATOM 673 N N . GLN A 1 92 ? -9.937 -0.619 -0.987 1.00 94.31 92 GLN A N 1
ATOM 674 C CA . GLN A 1 92 ? -9.750 -1.685 -0.002 1.00 94.31 92 GLN A CA 1
ATOM 675 C C . GLN A 1 92 ? -10.025 -1.204 1.427 1.00 94.31 92 GLN A C 1
ATOM 677 O O . GLN A 1 92 ? -10.698 -1.910 2.178 1.00 94.31 92 GLN A O 1
ATOM 682 N N . ALA A 1 93 ? -9.579 -0.002 1.807 1.00 95.00 93 ALA A N 1
ATOM 683 C CA . ALA A 1 93 ? -9.835 0.544 3.140 1.00 95.00 93 ALA A CA 1
ATOM 684 C C . ALA A 1 93 ? -11.342 0.669 3.414 1.00 95.00 93 ALA A C 1
ATOM 686 O O . ALA A 1 93 ? -11.812 0.268 4.482 1.00 95.00 93 ALA A O 1
ATOM 687 N N . VAL A 1 94 ? -12.111 1.125 2.422 1.00 95.62 94 VAL A N 1
ATOM 688 C CA . VAL A 1 94 ? -13.576 1.193 2.499 1.00 95.62 94 VAL A CA 1
ATOM 689 C C . VAL A 1 94 ? -14.189 -0.208 2.582 1.00 95.62 94 VAL A C 1
ATOM 691 O O . VAL A 1 94 ? -15.018 -0.459 3.460 1.00 95.62 94 VAL A O 1
ATOM 694 N N . TYR A 1 95 ? -13.756 -1.140 1.725 1.00 94.81 95 TYR A N 1
ATOM 695 C CA . TYR A 1 95 ? -14.249 -2.524 1.707 1.00 94.81 95 TYR A CA 1
ATOM 696 C C . TYR A 1 95 ? -14.036 -3.239 3.052 1.00 94.81 95 TYR A C 1
ATOM 698 O O . TYR A 1 95 ? -14.944 -3.897 3.563 1.00 94.81 95 TYR A O 1
ATOM 706 N N . HIS A 1 96 ? -12.871 -3.044 3.672 1.00 93.38 96 HIS A N 1
ATOM 707 C CA . HIS A 1 96 ? -12.516 -3.613 4.975 1.00 93.38 96 HIS A CA 1
ATOM 708 C C . HIS A 1 96 ? -12.985 -2.766 6.173 1.00 93.38 96 HIS A C 1
ATOM 710 O O . HIS A 1 96 ? -12.643 -3.082 7.311 1.00 93.38 96 HIS A O 1
ATOM 716 N N . ARG A 1 97 ? -13.775 -1.701 5.951 1.00 94.81 97 ARG A N 1
ATOM 717 C CA . ARG A 1 97 ? -14.291 -0.787 6.994 1.00 94.81 97 ARG A CA 1
ATOM 718 C C . ARG A 1 97 ? -13.194 -0.166 7.874 1.00 94.81 97 ARG A C 1
ATOM 720 O O . ARG A 1 97 ? -13.391 0.082 9.065 1.00 94.81 97 ARG A O 1
ATOM 727 N N . ARG A 1 98 ? -12.033 0.120 7.286 1.00 92.62 98 ARG A N 1
ATOM 728 C CA . ARG A 1 98 ? -10.903 0.811 7.924 1.00 92.62 98 ARG A CA 1
ATOM 729 C C . ARG A 1 98 ? -11.145 2.322 7.888 1.00 92.62 98 ARG A C 1
ATOM 731 O O . ARG A 1 98 ? -10.580 3.021 7.051 1.00 92.62 98 ARG A O 1
ATOM 738 N N . HIS A 1 99 ? -12.029 2.822 8.753 1.00 93.25 99 HIS A N 1
ATOM 739 C CA . HIS A 1 99 ? -12.509 4.214 8.716 1.00 93.25 99 HIS A CA 1
ATOM 740 C C . HIS A 1 99 ? -11.380 5.251 8.801 1.00 93.25 99 HIS A C 1
ATOM 742 O O . HIS A 1 99 ? -11.315 6.140 7.956 1.00 93.25 99 HIS A O 1
ATOM 748 N N . GLU A 1 100 ? -10.466 5.113 9.764 1.00 90.94 100 GLU A N 1
ATOM 749 C CA . GLU A 1 100 ? -9.357 6.061 9.940 1.00 90.94 100 GLU A CA 1
ATOM 750 C C . GLU A 1 100 ? -8.398 6.047 8.748 1.00 90.94 100 GLU A C 1
ATOM 752 O O . GLU A 1 100 ? -8.030 7.098 8.234 1.00 90.94 100 GLU A O 1
ATOM 757 N N . ILE A 1 101 ? -8.073 4.862 8.226 1.00 91.88 101 ILE A N 1
ATOM 758 C CA . ILE A 1 101 ? -7.236 4.736 7.027 1.00 91.88 101 ILE A CA 1
ATOM 759 C C . ILE A 1 101 ? -7.934 5.332 5.804 1.00 91.88 101 ILE A C 1
ATOM 761 O O . ILE A 1 101 ? -7.314 6.063 5.041 1.00 91.88 101 ILE A O 1
ATOM 765 N N . SER A 1 102 ? -9.239 5.098 5.652 1.00 92.38 102 SER A N 1
ATOM 766 C CA . SER A 1 102 ? -10.026 5.679 4.559 1.00 92.38 102 SER A CA 1
ATOM 767 C C . SER A 1 102 ? -10.010 7.208 4.608 1.00 92.38 102 SER A C 1
ATOM 769 O O . SER A 1 102 ? -9.913 7.843 3.567 1.00 92.38 102 SER A O 1
ATOM 771 N N . ARG A 1 103 ? -10.066 7.807 5.807 1.00 89.31 103 ARG A N 1
ATOM 772 C CA . ARG A 1 103 ? -9.971 9.267 5.986 1.00 89.31 103 ARG A CA 1
ATOM 773 C C . ARG A 1 103 ? -8.602 9.827 5.618 1.00 89.31 103 ARG A C 1
ATOM 775 O O . ARG A 1 103 ? -8.532 10.966 5.185 1.00 89.31 103 ARG A O 1
ATOM 782 N N . ILE A 1 104 ? -7.537 9.065 5.843 1.00 86.25 104 ILE A N 1
ATOM 783 C CA . ILE A 1 104 ? -6.160 9.488 5.551 1.00 86.25 104 ILE A CA 1
ATOM 784 C C . ILE A 1 104 ? -5.838 9.362 4.058 1.00 86.25 104 ILE A C 1
ATOM 786 O O . ILE A 1 104 ? -4.992 10.094 3.556 1.00 86.25 104 ILE A O 1
ATOM 790 N N . LEU A 1 105 ? -6.507 8.440 3.363 1.00 85.88 105 LEU A N 1
ATOM 791 C CA . LEU A 1 105 ? -6.356 8.205 1.926 1.00 85.88 105 LEU A CA 1
ATOM 792 C C . LEU A 1 105 ? -7.266 9.089 1.046 1.00 85.88 105 LEU A C 1
ATOM 794 O O . LEU A 1 105 ? -7.215 8.949 -0.174 1.00 85.88 105 LEU A O 1
ATOM 798 N N . LEU A 1 106 ? -8.105 9.944 1.645 1.00 83.06 106 LEU A N 1
ATOM 799 C CA . LEU A 1 106 ? -8.931 10.958 0.969 1.00 83.06 106 LEU A CA 1
ATOM 800 C C . LEU A 1 106 ? -8.175 12.283 0.831 1.00 83.06 106 LEU A C 1
ATOM 802 O O . LEU A 1 106 ? -8.331 12.914 -0.236 1.00 83.06 106 LEU A O 1
#

Organism: NCBI:txid70186

Radius of gyration: 18.47 Å; chains: 1; bounding box: 46×50×32 Å

Sequence (106 aa):
DLGADPTISDIDGNTPLHLAIQEQLSDKIIIDMIKAAKTEAVDDLCHNEMNNPSGCSSGTMAHNGLDRSVIGEATSEILNLRNNKGHTALLQAVYHRRHEISRILL